Protein AF-A0A3N2DDM0-F1 (afdb_monomer)

Organism: NCBI:txid933926

Sequence (120 aa):
MKLLCIAVLSIILFFVSYVALHPLFGENAALLCLFMMYIGFPALFLKFWKKEWEGPVVKFGNYMIALVVLGFSIWYSYLAIIGEAEKLNAVMFFLVYGYGALHFLTFGKLHFQIKRSNEI

Foldseek 3Di:
DLVVVLLVVLVVVLVVQLVVCCVPPPPCSNVVSVCCSLPVSSVVSCVVVPPDDPDPVVLVVLLVSLVVLLVVLVVQCVCVVVPNHPNVVSVVSCVPRVVQSVVCNVPVDGPVRVVVVVVD

Radius of gyration: 15.87 Å; Cα contacts (8 Å, |Δi|>4): 82; chains: 1; bounding box: 38×34×40 Å

Secondary structure (DSSP, 8-state):
-HHHHHHHHHHHHHHHHHHHHHHHHTTHHHHHHHHIIIIIHHHHHHHHH-S----HHHHHHHHHHHHHHHHHHHHHHHHHHHTSS-HHHHHHHIIIIIHHHHHHHHHSS-HHHHHHHS--

Solvent-accessible surface area (backbone atoms only — not comparable to full-atom values): 6449 Å² total; per-residue (Å²): 110,67,69,59,51,42,52,53,51,14,55,55,48,25,56,55,44,28,67,67,33,29,87,77,47,46,82,59,16,55,57,56,22,50,48,34,31,73,47,50,41,41,52,52,51,53,64,72,61,71,66,89,68,90,42,73,67,52,54,51,49,52,53,53,51,29,52,52,46,33,51,51,27,53,51,44,38,48,35,22,72,77,63,80,37,61,54,68,58,26,54,52,43,28,63,59,47,25,45,51,19,52,45,26,71,74,64,76,43,51,75,75,59,53,59,58,62,74,75,106

pLDDT: mean 70.6, std 10.44, range [44.41, 93.12]

Mean predicted aligned error: 12.11 Å

Structure (mmCIF, N/CA/C/O backbone):
data_AF-A0A3N2DDM0-F1
#
_entry.id   AF-A0A3N2DDM0-F1
#
loop_
_atom_site.group_PDB
_atom_site.id
_atom_site.type_symbol
_atom_site.label_atom_id
_atom_site.label_alt_id
_atom_site.label_comp_id
_atom_site.label_asym_id
_atom_site.label_entity_id
_atom_site.label_seq_id
_atom_site.pdbx_PDB_ins_code
_atom_site.Cartn_x
_atom_site.Cartn_y
_atom_site.Cartn_z
_atom_site.occupancy
_atom_site.B_iso_or_equiv
_atom_site.auth_seq_id
_atom_site.auth_comp_id
_atom_site.auth_asym_id
_atom_site.auth_atom_id
_atom_site.pdbx_PDB_model_num
ATOM 1 N N . MET A 1 1 ? -11.630 -12.929 14.902 1.00 53.75 1 MET A N 1
ATOM 2 C CA . MET A 1 1 ? -12.119 -13.782 13.791 1.00 53.75 1 MET A CA 1
ATOM 3 C C . MET A 1 1 ? -12.440 -13.009 12.508 1.00 53.75 1 MET A C 1
ATOM 5 O O . MET A 1 1 ? -12.036 -13.471 11.456 1.00 53.75 1 MET A O 1
ATOM 9 N N . LYS A 1 2 ? -13.074 -11.824 12.547 1.00 56.16 2 LYS A N 1
ATOM 10 C CA . LYS A 1 2 ? -13.426 -11.071 11.321 1.00 56.16 2 LYS A CA 1
ATOM 11 C C . LYS A 1 2 ? -12.234 -10.675 10.437 1.00 56.16 2 LYS A C 1
ATOM 13 O O . LYS A 1 2 ? -12.321 -10.849 9.235 1.00 56.16 2 LYS A O 1
ATOM 18 N N . LEU A 1 3 ? -11.114 -10.219 11.008 1.00 61.81 3 LEU A N 1
ATOM 19 C CA . LEU A 1 3 ? -9.900 -9.897 10.234 1.00 61.81 3 LEU A CA 1
ATOM 20 C C . LEU A 1 3 ? -9.301 -11.124 9.533 1.00 61.81 3 LEU A C 1
ATOM 22 O O . LEU A 1 3 ? -8.867 -11.018 8.394 1.00 61.81 3 LEU A O 1
ATOM 26 N N . LEU A 1 4 ? -9.343 -12.290 10.186 1.00 57.06 4 LEU A N 1
ATOM 27 C CA . LEU A 1 4 ? -8.941 -13.557 9.578 1.00 57.06 4 LEU A CA 1
ATOM 28 C C . LEU A 1 4 ? -9.868 -13.900 8.401 1.00 57.06 4 LEU A C 1
ATOM 30 O O . LEU A 1 4 ? -9.382 -14.212 7.324 1.00 57.06 4 LEU A O 1
ATOM 34 N N . CYS A 1 5 ? -11.189 -13.749 8.565 1.00 63.44 5 CYS A N 1
ATOM 35 C CA . CYS A 1 5 ? -12.139 -13.920 7.461 1.00 63.44 5 CYS A CA 1
ATOM 36 C C . CYS A 1 5 ? -11.905 -12.921 6.325 1.00 63.44 5 CYS A C 1
ATOM 38 O O . CYS A 1 5 ? -11.986 -13.312 5.170 1.00 63.44 5 CYS A O 1
ATOM 40 N N . ILE A 1 6 ? -11.605 -11.655 6.627 1.00 72.81 6 ILE A N 1
ATOM 41 C CA . ILE A 1 6 ? -11.304 -10.628 5.621 1.00 72.81 6 ILE A CA 1
ATOM 42 C C . ILE A 1 6 ? -10.029 -10.987 4.860 1.00 72.81 6 ILE A C 1
ATOM 44 O O . ILE A 1 6 ? -10.015 -10.891 3.638 1.00 72.81 6 ILE A O 1
ATOM 48 N N . ALA A 1 7 ? -8.981 -11.432 5.555 1.00 68.38 7 ALA A N 1
ATOM 49 C CA . ALA A 1 7 ? -7.738 -11.867 4.927 1.00 68.38 7 ALA A CA 1
ATOM 50 C C . ALA A 1 7 ? -7.968 -13.086 4.022 1.00 68.38 7 ALA A C 1
ATOM 52 O O . ALA A 1 7 ? -7.578 -13.064 2.859 1.00 68.38 7 ALA A O 1
ATOM 53 N N . VAL A 1 8 ? -8.685 -14.103 4.512 1.00 70.12 8 VAL A N 1
ATOM 54 C CA . VAL A 1 8 ? -9.045 -15.298 3.731 1.00 70.12 8 VAL A CA 1
ATOM 55 C C . VAL A 1 8 ? -9.902 -14.930 2.513 1.00 70.12 8 VAL A C 1
ATOM 57 O O . VAL A 1 8 ? -9.602 -15.359 1.404 1.00 70.12 8 VAL A O 1
ATOM 60 N N . LEU A 1 9 ? -10.921 -14.081 2.678 1.00 74.19 9 LEU A N 1
ATOM 61 C CA . LEU A 1 9 ? -11.765 -13.604 1.576 1.00 74.19 9 LEU A CA 1
ATOM 62 C C . LEU A 1 9 ? -10.979 -12.778 0.556 1.00 74.19 9 LEU A C 1
ATOM 64 O O . LEU A 1 9 ? -11.219 -12.907 -0.639 1.00 74.19 9 LEU A O 1
ATOM 68 N N . SER A 1 10 ? -10.037 -11.954 1.011 1.00 78.56 10 SER A N 1
ATOM 69 C CA . SER A 1 10 ? -9.195 -11.144 0.126 1.00 78.56 10 SER A CA 1
ATOM 70 C C . SER A 1 10 ? -8.254 -12.026 -0.694 1.00 78.56 10 SER A C 1
ATOM 72 O O . SER A 1 10 ? -8.096 -11.777 -1.884 1.00 78.56 10 SER A O 1
ATOM 74 N N . ILE A 1 11 ? -7.705 -13.094 -0.103 1.00 76.19 11 ILE A N 1
ATOM 75 C CA . ILE A 1 11 ? -6.902 -14.100 -0.817 1.00 76.19 11 ILE A CA 1
ATOM 76 C C . ILE A 1 11 ? -7.755 -14.858 -1.842 1.00 76.19 11 ILE A C 1
ATOM 78 O O . ILE A 1 11 ? -7.326 -15.057 -2.971 1.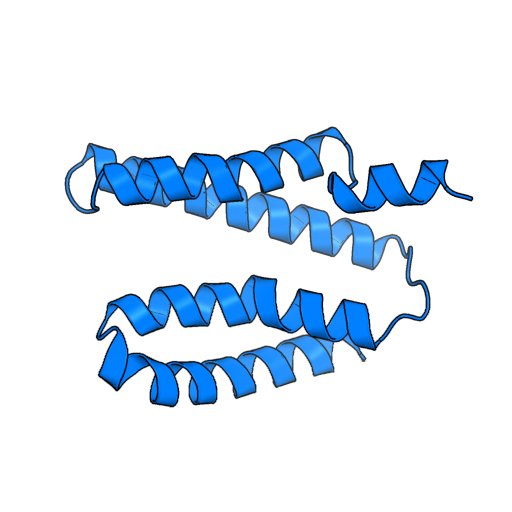00 76.19 11 ILE A O 1
ATOM 82 N N . ILE A 1 12 ? -8.983 -15.252 -1.501 1.00 74.56 12 ILE A N 1
ATOM 83 C CA . ILE A 1 12 ? -9.882 -15.911 -2.464 1.00 74.56 12 ILE A CA 1
ATOM 84 C C . ILE A 1 12 ? -10.199 -14.964 -3.631 1.00 74.56 12 ILE A C 1
ATOM 86 O O . ILE A 1 12 ? -10.104 -15.346 -4.798 1.00 74.56 12 ILE A O 1
ATOM 90 N N . LEU A 1 13 ? -10.523 -13.706 -3.327 1.00 78.88 13 LEU A N 1
ATOM 91 C CA . LEU A 1 13 ? -10.811 -12.688 -4.334 1.00 78.88 13 LEU A CA 1
ATOM 92 C C . LEU A 1 13 ? -9.591 -12.314 -5.172 1.00 78.88 13 LEU A C 1
ATOM 94 O O . LEU A 1 13 ? -9.773 -11.929 -6.323 1.00 78.88 13 LEU A O 1
ATOM 98 N N . PHE A 1 14 ? -8.372 -12.457 -4.653 1.00 85.19 14 PHE A N 1
ATOM 99 C CA . PHE A 1 14 ? -7.151 -12.293 -5.436 1.00 85.19 14 PHE A CA 1
ATOM 100 C C . PHE A 1 14 ? -7.132 -13.237 -6.638 1.00 85.19 14 PHE A C 1
ATOM 102 O O . PHE A 1 14 ? -6.972 -12.768 -7.760 1.00 85.19 14 PHE A O 1
ATOM 109 N N . PHE A 1 15 ? -7.361 -14.537 -6.430 1.00 79.75 15 PHE A N 1
ATOM 110 C CA . PHE A 1 15 ? -7.340 -15.514 -7.524 1.00 79.75 15 PHE A CA 1
ATOM 111 C C . PHE A 1 15 ? -8.445 -15.250 -8.547 1.00 79.75 15 PHE A C 1
ATOM 113 O O . PHE A 1 15 ? -8.189 -15.275 -9.748 1.00 79.75 15 PHE A O 1
ATOM 120 N N . VAL A 1 16 ? -9.654 -14.926 -8.080 1.00 75.50 16 VAL A N 1
ATOM 121 C CA . VAL A 1 16 ? -10.783 -14.580 -8.961 1.00 75.50 16 VAL A CA 1
ATOM 122 C C . VAL A 1 16 ? -10.467 -13.335 -9.790 1.00 75.50 16 VAL A C 1
ATOM 124 O O . VAL A 1 16 ? -10.693 -13.314 -10.998 1.00 75.50 16 VAL A O 1
ATOM 127 N N . SER A 1 17 ? -9.899 -12.310 -9.154 1.00 75.62 17 SER A N 1
ATOM 128 C CA . SER A 1 17 ? -9.533 -11.059 -9.820 1.00 75.62 17 SER A CA 1
ATOM 129 C C . SER A 1 17 ? -8.393 -11.267 -10.803 1.00 75.62 17 SER A C 1
ATOM 131 O O . SER A 1 17 ? -8.446 -10.735 -11.904 1.00 75.62 17 SER A O 1
ATOM 133 N N . TYR A 1 18 ? -7.397 -12.077 -10.446 1.00 78.62 18 TYR A N 1
ATOM 134 C CA . TYR A 1 18 ? -6.268 -12.375 -11.315 1.00 78.62 18 TYR A CA 1
ATOM 135 C C . TYR A 1 18 ? -6.731 -13.111 -12.565 1.00 78.62 18 TYR A C 1
ATOM 137 O O . TYR A 1 18 ? -6.421 -12.669 -13.661 1.00 78.62 18 TYR A O 1
ATOM 145 N N . VAL A 1 19 ? -7.564 -14.145 -12.436 1.00 79.12 19 VAL A N 1
ATOM 146 C CA . VAL A 1 19 ? -8.121 -14.855 -13.600 1.00 79.12 19 VAL A CA 1
ATOM 147 C C . VAL A 1 19 ? -8.969 -13.931 -14.480 1.00 79.12 19 VAL A C 1
ATOM 149 O O . VAL A 1 19 ? -8.892 -14.019 -15.702 1.00 79.12 19 VAL A O 1
ATOM 152 N N . ALA A 1 20 ? -9.747 -13.022 -13.888 1.00 73.31 20 ALA A N 1
ATOM 153 C CA . ALA A 1 20 ? -10.577 -12.084 -14.643 1.00 73.31 20 ALA A CA 1
ATOM 154 C C . ALA A 1 20 ? -9.765 -10.977 -15.342 1.00 73.31 20 ALA A C 1
ATOM 156 O O . ALA A 1 20 ? -10.128 -10.532 -16.429 1.00 73.31 20 ALA A O 1
ATOM 157 N N . LEU A 1 21 ? -8.677 -10.519 -14.720 1.00 70.62 21 LEU A N 1
ATOM 158 C CA . LEU A 1 21 ? -7.894 -9.368 -15.171 1.00 70.62 21 LEU A CA 1
ATOM 159 C C . LEU A 1 21 ? -6.663 -9.769 -15.989 1.00 70.62 21 LEU A C 1
ATOM 161 O O . LEU A 1 21 ? -6.188 -8.966 -16.786 1.00 70.62 21 LEU A O 1
ATOM 165 N N . HIS A 1 22 ? -6.164 -10.998 -15.859 1.00 74.62 22 HIS A N 1
ATOM 166 C CA . HIS A 1 22 ? -5.016 -11.497 -16.619 1.00 74.62 22 HIS A CA 1
ATOM 167 C C . HIS A 1 22 ? -5.224 -11.454 -18.144 1.00 74.62 22 HIS A C 1
ATOM 169 O O . HIS A 1 22 ? -4.315 -10.999 -18.835 1.00 74.62 22 HIS A O 1
ATOM 175 N N . PRO A 1 23 ? -6.401 -11.801 -18.707 1.00 75.56 23 PRO A N 1
ATOM 176 C CA . PRO A 1 23 ? -6.653 -11.642 -20.142 1.00 75.56 23 PRO A CA 1
ATOM 177 C C . PRO A 1 23 ? -6.621 -10.184 -20.622 1.00 75.56 23 PRO A C 1
ATOM 179 O O . PRO A 1 23 ? -6.417 -9.939 -21.806 1.00 75.56 23 PRO A O 1
ATOM 182 N N . LEU A 1 24 ? -6.846 -9.221 -19.721 1.00 71.00 24 LEU A N 1
ATOM 183 C CA . LEU A 1 24 ? -6.941 -7.794 -20.041 1.00 71.00 24 LEU A CA 1
ATOM 184 C C . LEU A 1 24 ? -5.620 -7.047 -19.819 1.00 71.00 24 LEU A C 1
ATOM 186 O O . LEU A 1 24 ? -5.298 -6.132 -20.570 1.00 71.00 24 LEU A O 1
ATOM 190 N N . PHE A 1 25 ? -4.869 -7.423 -18.783 1.00 66.38 25 PHE A N 1
ATOM 191 C CA . PHE A 1 25 ? -3.688 -6.693 -18.313 1.00 66.38 25 PHE A CA 1
ATOM 192 C C . PHE A 1 25 ? -2.398 -7.532 -18.333 1.00 66.38 25 PHE A C 1
ATOM 194 O O . PHE A 1 25 ? -1.336 -7.018 -17.982 1.00 66.38 25 PHE A O 1
ATOM 201 N N . GLY A 1 26 ? -2.465 -8.805 -18.739 1.00 78.12 26 GLY A N 1
ATOM 202 C CA . GLY A 1 26 ? -1.314 -9.706 -18.815 1.00 78.12 26 GLY A CA 1
ATOM 203 C C . GLY A 1 26 ? -0.603 -9.866 -17.470 1.00 78.12 26 GLY A C 1
ATOM 204 O O . GLY A 1 26 ? -1.241 -9.942 -16.418 1.00 78.12 26 GLY A O 1
ATOM 205 N N . GLU A 1 27 ? 0.730 -9.864 -17.485 1.00 77.00 27 GLU A N 1
ATOM 206 C CA . GLU A 1 27 ? 1.565 -10.019 -16.284 1.00 77.00 27 GLU A CA 1
ATOM 207 C C . GLU A 1 27 ? 1.341 -8.901 -15.246 1.00 77.00 27 GLU A C 1
ATOM 209 O O . GLU A 1 27 ? 1.415 -9.137 -14.037 1.00 77.00 27 GLU A O 1
ATOM 214 N N . ASN A 1 28 ? 0.934 -7.705 -15.691 1.00 75.19 28 ASN A N 1
ATOM 215 C CA . ASN A 1 28 ? 0.616 -6.578 -14.808 1.00 75.19 28 ASN A CA 1
ATOM 216 C C . ASN A 1 28 ? -0.668 -6.799 -13.988 1.00 75.19 28 ASN A C 1
ATOM 218 O O . ASN A 1 28 ? -0.879 -6.133 -12.968 1.00 75.19 28 ASN A O 1
ATOM 222 N N . ALA A 1 29 ? -1.513 -7.763 -14.374 1.00 72.12 29 ALA A N 1
ATOM 223 C CA . ALA A 1 29 ? -2.699 -8.137 -13.610 1.00 72.12 29 ALA A CA 1
ATOM 224 C C . ALA A 1 29 ? -2.342 -8.659 -12.214 1.00 72.12 29 ALA A C 1
ATOM 226 O O . ALA A 1 29 ? -3.091 -8.418 -11.268 1.00 72.12 29 ALA A O 1
ATOM 227 N N . ALA A 1 30 ? -1.196 -9.333 -12.058 1.00 74.88 30 ALA A N 1
ATOM 228 C CA . ALA A 1 30 ? -0.743 -9.832 -10.761 1.00 74.88 30 ALA A CA 1
ATOM 229 C C . ALA A 1 30 ? -0.533 -8.682 -9.769 1.00 74.88 30 ALA A C 1
ATOM 231 O O . ALA A 1 30 ? -0.971 -8.761 -8.622 1.00 74.88 30 ALA A O 1
ATOM 232 N N . LEU A 1 31 ? 0.069 -7.584 -10.234 1.00 77.75 31 LEU A N 1
ATOM 233 C CA . LEU A 1 31 ? 0.368 -6.413 -9.415 1.00 77.75 31 LEU A CA 1
ATOM 234 C C . LEU A 1 31 ? -0.916 -5.687 -8.984 1.00 77.75 31 LEU A C 1
ATOM 236 O O . LEU A 1 31 ? -1.089 -5.351 -7.812 1.00 77.75 31 LEU A O 1
ATOM 240 N N . LEU A 1 32 ? -1.856 -5.517 -9.919 1.00 69.94 32 LEU A N 1
ATOM 241 C CA . LEU A 1 32 ? -3.164 -4.917 -9.651 1.00 69.94 32 LEU A CA 1
ATOM 242 C C . LEU A 1 32 ? -4.002 -5.787 -8.697 1.00 69.94 32 LEU A C 1
ATOM 244 O O . LEU A 1 32 ? -4.662 -5.278 -7.790 1.00 69.94 32 LEU A O 1
ATOM 248 N N . CYS A 1 33 ? -3.949 -7.109 -8.855 1.00 79.44 33 CYS A N 1
ATOM 249 C CA . CYS A 1 33 ? -4.658 -8.035 -7.978 1.00 79.44 33 CYS A CA 1
ATOM 250 C C . CYS A 1 33 ? -4.034 -8.082 -6.586 1.00 79.44 33 CYS A C 1
ATOM 252 O O . CYS A 1 33 ? -4.773 -8.116 -5.606 1.00 79.44 33 CYS A O 1
ATOM 254 N N . LEU A 1 34 ? -2.705 -8.014 -6.471 1.00 78.56 34 LEU A N 1
ATOM 255 C CA . LEU A 1 34 ? -2.013 -7.886 -5.187 1.00 78.56 34 LEU A CA 1
ATOM 256 C C . LEU A 1 34 ? -2.429 -6.592 -4.476 1.00 78.56 34 LEU A C 1
ATOM 258 O O . LEU A 1 34 ? -2.760 -6.624 -3.291 1.00 78.56 34 LEU A O 1
ATOM 262 N N . PHE A 1 35 ? -2.506 -5.473 -5.202 1.00 77.12 35 PHE A N 1
ATOM 263 C CA . PHE A 1 35 ? -3.029 -4.212 -4.669 1.00 77.12 35 PHE A CA 1
ATOM 264 C C . PHE A 1 35 ? -4.464 -4.366 -4.140 1.00 77.12 35 PHE A C 1
ATOM 266 O O . PHE A 1 35 ? -4.779 -3.958 -3.017 1.00 77.12 35 PHE A O 1
ATOM 273 N N . MET A 1 36 ? -5.335 -5.012 -4.915 1.00 77.56 36 MET A N 1
ATOM 274 C CA . MET A 1 36 ? -6.706 -5.284 -4.490 1.00 77.56 36 MET A CA 1
ATOM 275 C C . MET A 1 36 ? -6.755 -6.234 -3.287 1.00 77.56 36 MET A C 1
ATOM 277 O O . MET A 1 36 ? -7.532 -5.995 -2.372 1.00 77.56 36 MET A O 1
ATOM 281 N N . MET A 1 37 ? -5.895 -7.248 -3.211 1.00 82.50 37 MET A N 1
ATOM 282 C CA . MET A 1 37 ? -5.832 -8.185 -2.086 1.00 82.50 37 MET A CA 1
ATOM 283 C C . MET A 1 37 ? -5.407 -7.521 -0.777 1.00 82.50 37 MET A C 1
ATOM 285 O O . MET A 1 37 ? -5.990 -7.803 0.267 1.00 82.50 37 MET A O 1
ATOM 289 N N . TYR A 1 38 ? -4.392 -6.659 -0.817 1.00 73.06 38 TYR A N 1
ATOM 290 C CA . TYR A 1 38 ? -3.823 -6.063 0.392 1.00 73.06 38 TYR A CA 1
ATOM 291 C C . TYR A 1 38 ? -4.547 -4.798 0.848 1.00 73.06 38 TYR A C 1
ATOM 293 O O . TYR A 1 38 ? -4.566 -4.503 2.042 1.00 73.06 38 TYR A O 1
ATOM 301 N N . ILE A 1 39 ? -5.132 -4.043 -0.083 1.00 73.12 39 ILE A N 1
ATOM 302 C CA . ILE A 1 39 ? -5.690 -2.717 0.203 1.00 73.12 39 ILE A CA 1
ATOM 303 C C . ILE A 1 39 ? -7.162 -2.662 -0.196 1.00 73.12 39 ILE A C 1
ATOM 305 O O . ILE A 1 39 ? -8.008 -2.357 0.643 1.00 73.12 39 ILE A O 1
ATOM 309 N N . GLY A 1 40 ? -7.484 -2.989 -1.450 1.00 74.38 40 GLY A N 1
ATOM 310 C CA . GLY A 1 40 ? -8.832 -2.829 -2.006 1.00 74.38 40 GLY A CA 1
ATOM 311 C C . GLY A 1 40 ? -9.909 -3.632 -1.267 1.00 74.38 40 GLY A C 1
ATOM 312 O O . GLY A 1 40 ? -10.833 -3.060 -0.687 1.00 74.38 40 GLY A 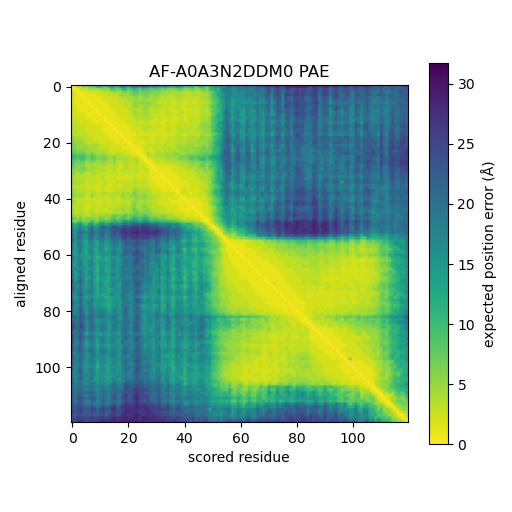O 1
ATOM 313 N N . PHE A 1 41 ? -9.790 -4.958 -1.258 1.00 79.56 41 PHE A N 1
ATOM 314 C CA . PHE A 1 41 ? -10.732 -5.874 -0.621 1.00 79.56 41 PHE A CA 1
ATOM 315 C C . PHE A 1 41 ? -10.783 -5.693 0.894 1.00 79.56 41 PHE A C 1
ATOM 317 O O . PHE A 1 41 ? -11.893 -5.535 1.402 1.00 79.56 41 PHE A O 1
ATOM 324 N N . PRO A 1 42 ? -9.661 -5.594 1.634 1.00 77.38 42 PRO A N 1
ATOM 325 C CA . PRO A 1 42 ? -9.721 -5.326 3.065 1.00 77.38 42 PRO A CA 1
ATOM 326 C C . PRO A 1 42 ? -10.431 -4.011 3.389 1.00 77.38 42 PRO A C 1
ATOM 328 O O . PRO A 1 42 ? -11.280 -3.987 4.279 1.00 77.38 42 PRO A O 1
ATOM 331 N N . ALA A 1 43 ? -10.170 -2.934 2.638 1.00 71.25 43 ALA A N 1
ATOM 332 C CA . ALA A 1 43 ? -10.848 -1.655 2.836 1.00 71.25 43 ALA A CA 1
ATOM 333 C C . ALA A 1 43 ? -12.351 -1.732 2.517 1.00 71.25 43 ALA A C 1
ATOM 335 O O . ALA A 1 43 ? -13.167 -1.195 3.270 1.00 71.25 43 ALA A O 1
ATOM 336 N N . LEU A 1 44 ? -12.737 -2.428 1.441 1.00 71.50 44 LEU A N 1
ATOM 337 C CA . LEU A 1 44 ? -14.140 -2.663 1.089 1.00 71.50 44 LEU A CA 1
ATOM 338 C C . LEU A 1 44 ? -14.848 -3.483 2.168 1.00 71.50 44 LEU A C 1
ATOM 340 O O . LEU A 1 44 ? -15.909 -3.085 2.648 1.00 71.50 44 LEU A O 1
ATOM 344 N N . PHE A 1 45 ? -14.242 -4.580 2.613 1.00 74.06 45 PHE A N 1
ATOM 345 C CA . PHE A 1 45 ? -14.805 -5.427 3.653 1.00 74.06 45 PHE A CA 1
ATOM 346 C C . PHE A 1 45 ? -14.914 -4.708 4.995 1.00 74.06 45 PHE A C 1
ATOM 348 O O . PHE A 1 45 ? -15.939 -4.834 5.659 1.00 74.06 45 PHE A O 1
ATOM 355 N N . LEU A 1 46 ? -13.927 -3.895 5.377 1.00 69.81 46 LEU A N 1
ATOM 356 C CA . LEU A 1 46 ? -13.996 -3.061 6.580 1.00 69.81 46 LEU A CA 1
ATOM 357 C C . LEU A 1 46 ? -15.094 -1.990 6.473 1.00 69.81 46 LEU A C 1
ATOM 359 O O . LEU A 1 46 ? -15.823 -1.759 7.439 1.00 69.81 46 LEU A O 1
ATOM 363 N N . LYS A 1 47 ? -15.275 -1.383 5.291 1.00 64.81 47 LYS A N 1
ATOM 364 C CA . LYS A 1 47 ? -16.353 -0.416 5.022 1.00 64.81 47 LYS A CA 1
ATOM 365 C C . LYS A 1 47 ? -17.741 -1.056 5.103 1.00 64.81 47 LYS A C 1
ATOM 367 O O . LYS A 1 47 ? -18.662 -0.410 5.603 1.00 64.81 47 LYS A O 1
ATOM 372 N N . PHE A 1 48 ? -17.890 -2.298 4.646 1.00 60.75 48 PHE A N 1
ATOM 373 C CA . PHE A 1 48 ? -19.132 -3.066 4.770 1.00 60.75 48 PHE A CA 1
ATOM 374 C C . PHE A 1 48 ? -19.368 -3.582 6.197 1.00 60.75 48 PHE A C 1
ATOM 376 O O . PHE A 1 48 ? -20.516 -3.657 6.626 1.00 60.75 48 PHE A O 1
ATOM 383 N N . TRP A 1 49 ? -18.311 -3.881 6.966 1.00 61.78 49 TRP A N 1
ATOM 384 C CA . TRP A 1 49 ? -18.456 -4.425 8.323 1.00 61.78 49 TRP A CA 1
ATOM 385 C C . TRP A 1 49 ? -18.678 -3.403 9.438 1.00 61.78 49 TRP A C 1
ATOM 387 O O . TRP A 1 49 ? -18.967 -3.846 10.548 1.00 61.78 49 TRP A O 1
ATOM 397 N N . LYS A 1 50 ? -18.535 -2.102 9.142 1.00 52.31 50 LYS A N 1
ATOM 398 C CA . LYS A 1 50 ? -19.069 -0.860 9.758 1.00 52.31 50 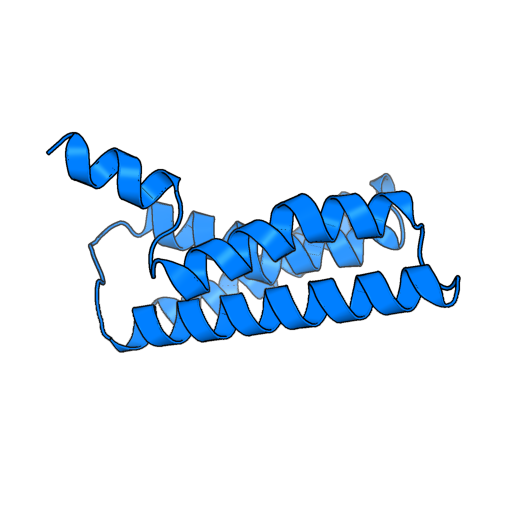LYS A CA 1
ATOM 399 C C . LYS A 1 50 ? -19.622 -0.829 11.200 1.00 52.31 50 LYS A C 1
ATOM 401 O O . LYS A 1 50 ? -20.375 0.079 11.534 1.00 52.31 50 LYS A O 1
ATOM 406 N N . LYS A 1 51 ? -19.228 -1.737 12.086 1.00 49.50 51 LYS A N 1
ATOM 407 C CA . LYS A 1 51 ? -19.299 -1.544 13.531 1.00 49.50 51 LYS A CA 1
ATOM 408 C C . LYS A 1 51 ? -17.904 -1.133 13.971 1.00 49.50 51 LYS A C 1
ATOM 410 O O . LYS A 1 51 ? -16.968 -1.920 13.850 1.00 49.50 51 LYS A O 1
ATOM 415 N N . GLU A 1 52 ? -17.804 0.126 14.373 1.00 54.91 52 GLU A N 1
ATOM 416 C CA . GLU A 1 52 ? -16.622 0.839 14.852 1.00 54.91 52 GLU A CA 1
ATOM 417 C C . GLU A 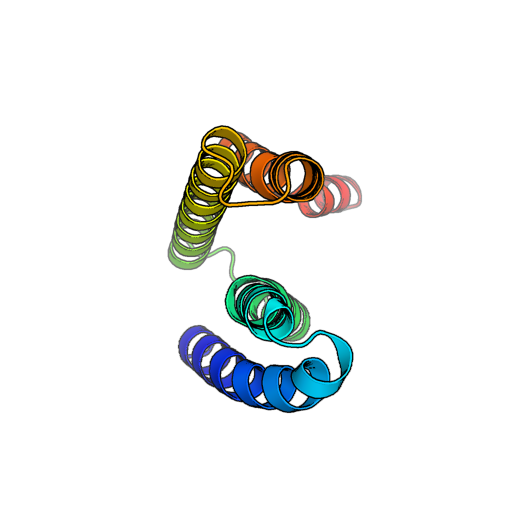1 52 ? -15.720 -0.071 15.689 1.00 54.91 52 GLU A C 1
ATOM 419 O O . GLU A 1 52 ? -16.050 -0.462 16.805 1.00 54.91 52 GLU A O 1
ATOM 424 N N . TRP A 1 53 ? -14.589 -0.464 15.113 1.00 50.38 53 TRP A N 1
ATOM 425 C CA . TRP A 1 53 ? -13.503 -1.099 15.848 1.00 50.38 53 TRP A CA 1
ATOM 426 C C . TRP A 1 53 ? -12.314 -0.148 15.805 1.00 50.38 53 TRP A C 1
ATOM 428 O O . TRP A 1 53 ? -11.367 -0.336 15.045 1.00 50.38 53 TRP A O 1
ATOM 438 N N . GLU A 1 54 ? -12.364 0.878 16.651 1.00 55.75 54 GLU A N 1
ATOM 439 C CA . GLU A 1 54 ? -11.221 1.739 16.987 1.00 55.75 54 GLU A CA 1
ATOM 440 C C . GLU A 1 54 ? -10.312 1.068 18.036 1.00 55.75 54 GLU A C 1
ATOM 442 O O . GLU A 1 54 ? -9.825 1.685 18.978 1.00 55.75 54 GLU A O 1
ATOM 447 N N . GLY A 1 55 ? -10.103 -0.245 17.909 1.00 57.44 55 GLY A N 1
ATOM 448 C CA . GLY A 1 55 ? -9.267 -0.999 18.836 1.00 57.44 55 GLY A CA 1
ATOM 449 C C . GLY A 1 55 ? -7.771 -0.768 18.576 1.00 57.44 55 GLY A C 1
ATOM 450 O O . GLY A 1 55 ? -7.364 -0.630 17.416 1.00 57.44 55 GLY A O 1
ATOM 451 N N . PRO A 1 56 ? -6.914 -0.819 19.612 1.00 61.06 56 PRO A N 1
ATOM 452 C CA . PRO A 1 56 ? -5.466 -0.619 19.474 1.00 61.06 56 PRO A CA 1
ATOM 453 C C . PRO A 1 56 ? -4.809 -1.598 18.485 1.00 61.06 56 PRO A C 1
ATOM 455 O O . PRO A 1 56 ? -3.881 -1.226 17.773 1.00 61.06 56 PRO A O 1
ATOM 458 N N . VAL A 1 57 ? -5.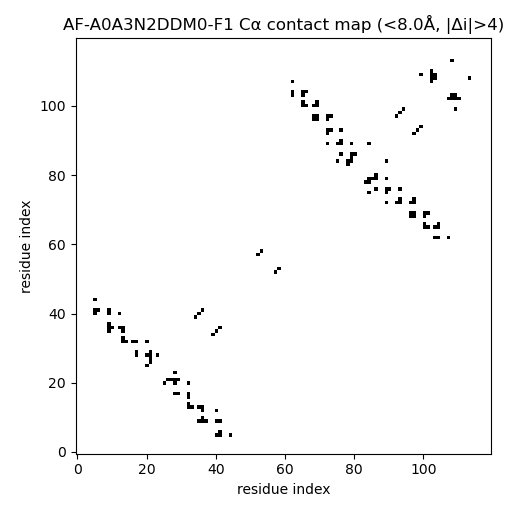340 -2.820 18.365 1.00 56.16 57 VAL A N 1
ATOM 459 C CA . VAL A 1 57 ? -4.874 -3.846 17.411 1.00 56.16 57 VAL A CA 1
ATOM 460 C C . VAL A 1 57 ? -5.144 -3.452 15.956 1.00 56.16 57 VAL A C 1
ATOM 462 O O . VAL A 1 57 ? -4.304 -3.666 15.088 1.00 56.16 57 VAL A O 1
ATOM 465 N N . VAL A 1 58 ? -6.303 -2.848 15.679 1.00 61.19 58 VAL A N 1
ATOM 466 C CA . VAL A 1 58 ? -6.665 -2.389 14.327 1.00 61.19 58 VAL A CA 1
ATOM 467 C C . VAL A 1 58 ? -5.809 -1.189 13.942 1.00 61.19 58 VAL A C 1
ATOM 469 O O . VAL A 1 58 ? -5.298 -1.127 12.826 1.00 61.19 58 VAL A O 1
ATOM 472 N N . LYS A 1 59 ? -5.585 -0.273 14.893 1.00 65.00 59 LYS A N 1
ATOM 473 C CA . LYS A 1 59 ? -4.666 0.851 14.711 1.00 65.00 59 LYS A CA 1
ATOM 474 C C . LYS A 1 59 ? -3.267 0.338 14.365 1.00 65.00 59 LYS A C 1
ATOM 476 O O . LYS A 1 59 ? -2.737 0.716 13.326 1.00 65.00 59 LYS A O 1
ATOM 481 N N . PHE A 1 60 ? -2.723 -0.584 15.159 1.00 65.56 60 PHE A N 1
ATOM 482 C CA . PHE A 1 60 ? -1.426 -1.212 14.895 1.00 65.56 60 PHE A CA 1
ATOM 483 C C . PHE A 1 60 ? -1.362 -1.883 13.514 1.00 65.56 60 PHE A C 1
ATOM 485 O O . PHE A 1 60 ? -0.422 -1.641 12.761 1.00 65.56 60 PHE A O 1
ATOM 492 N N . GLY A 1 61 ? -2.389 -2.653 13.141 1.00 60.12 61 GLY A N 1
ATOM 493 C CA . GLY A 1 61 ? -2.481 -3.282 11.821 1.00 60.12 61 GLY A CA 1
ATOM 494 C C . GLY A 1 61 ? -2.426 -2.270 10.675 1.00 60.12 61 GLY A C 1
ATOM 495 O O . GLY A 1 61 ? -1.668 -2.457 9.727 1.00 60.12 61 GLY A O 1
ATOM 496 N N . ASN A 1 62 ? -3.147 -1.154 10.789 1.00 67.25 62 ASN A N 1
ATOM 497 C CA . ASN A 1 62 ? -3.117 -0.100 9.775 1.00 67.25 62 ASN A CA 1
ATOM 498 C C . ASN A 1 62 ? -1.737 0.577 9.673 1.00 67.25 62 ASN A C 1
ATOM 500 O O . ASN A 1 62 ? -1.294 0.876 8.567 1.00 67.25 62 ASN A O 1
ATOM 504 N N . TYR A 1 63 ? -1.033 0.780 10.795 1.00 72.31 63 TYR A N 1
ATOM 505 C CA . TYR A 1 63 ? 0.346 1.293 10.783 1.00 72.31 63 TYR A CA 1
ATOM 506 C C . TYR A 1 63 ? 1.311 0.319 10.095 1.00 72.31 63 TYR A C 1
ATOM 508 O O . TYR A 1 63 ? 2.137 0.748 9.292 1.00 72.31 63 TYR A O 1
ATOM 516 N N . MET A 1 64 ? 1.183 -0.987 10.352 1.00 66.94 64 MET A N 1
ATOM 517 C CA . MET A 1 64 ? 1.993 -2.006 9.676 1.00 66.94 64 MET A CA 1
ATOM 518 C C . MET A 1 64 ? 1.736 -2.025 8.168 1.00 66.94 64 MET A C 1
ATOM 520 O O . MET A 1 64 ? 2.684 -2.048 7.388 1.00 66.94 64 MET A O 1
ATOM 524 N N . ILE A 1 65 ? 0.472 -1.937 7.745 1.00 69.88 65 ILE A N 1
ATOM 525 C CA . ILE A 1 65 ? 0.118 -1.851 6.321 1.00 69.88 6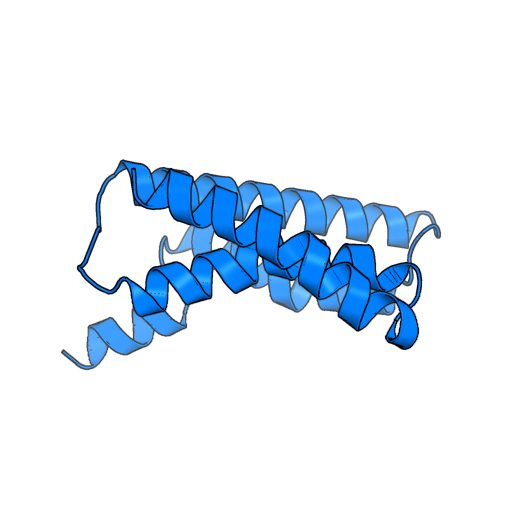5 ILE A CA 1
ATOM 526 C C . ILE A 1 65 ? 0.724 -0.592 5.692 1.00 69.88 65 ILE A C 1
ATOM 528 O O . ILE A 1 65 ? 1.311 -0.676 4.617 1.00 69.88 65 ILE A O 1
ATOM 532 N N . ALA A 1 66 ? 0.645 0.562 6.361 1.00 70.75 66 ALA A N 1
ATOM 533 C CA . ALA A 1 66 ? 1.234 1.798 5.852 1.00 70.75 66 ALA A CA 1
ATOM 534 C C . ALA A 1 66 ? 2.759 1.690 5.677 1.00 70.75 66 ALA A C 1
ATOM 536 O O . ALA A 1 66 ? 3.282 2.135 4.658 1.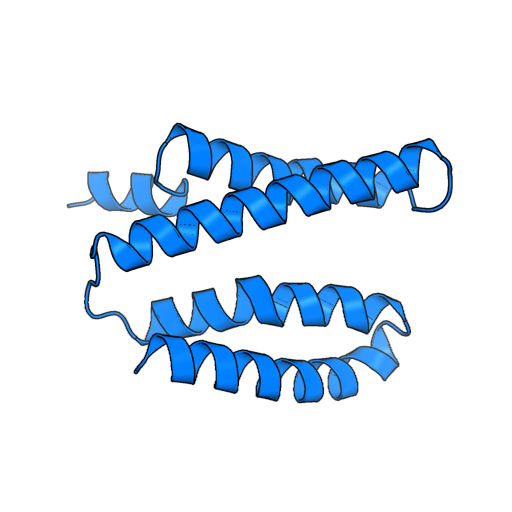00 70.75 66 ALA A O 1
ATOM 537 N N . LEU A 1 67 ? 3.469 1.044 6.609 1.00 76.56 67 LEU A N 1
ATOM 538 C CA . LEU A 1 67 ? 4.906 0.777 6.467 1.00 76.56 67 LEU A CA 1
ATOM 539 C C . LEU A 1 67 ? 5.213 -0.155 5.291 1.00 76.56 67 LEU A C 1
ATOM 541 O O . LEU A 1 67 ? 6.149 0.108 4.541 1.00 76.56 67 LEU A O 1
ATOM 545 N N . VAL A 1 68 ? 4.417 -1.210 5.097 1.00 74.19 68 VAL A N 1
ATOM 546 C CA . VAL A 1 68 ? 4.571 -2.127 3.957 1.00 74.19 68 VAL A CA 1
ATOM 547 C C . VAL A 1 68 ? 4.374 -1.383 2.635 1.00 74.19 68 VAL A C 1
ATOM 549 O O . VAL A 1 68 ? 5.201 -1.504 1.734 1.00 74.19 68 VAL A O 1
ATOM 552 N N . VAL A 1 69 ? 3.326 -0.561 2.525 1.00 75.38 69 VAL A N 1
ATOM 553 C CA . VAL A 1 69 ? 3.056 0.254 1.328 1.00 75.38 69 VAL A CA 1
ATOM 554 C C . VAL A 1 69 ? 4.180 1.255 1.067 1.00 75.38 69 VAL A C 1
ATOM 556 O O . VAL A 1 69 ? 4.594 1.424 -0.081 1.00 75.38 69 VAL A O 1
ATOM 559 N N . LEU A 1 70 ? 4.713 1.887 2.114 1.00 81.75 70 LEU A N 1
ATOM 560 C CA . LEU A 1 70 ? 5.862 2.781 1.999 1.00 81.75 70 LEU A CA 1
ATOM 561 C C . LEU A 1 70 ? 7.104 2.030 1.496 1.00 81.75 70 LEU A C 1
ATOM 563 O O . LEU A 1 70 ? 7.761 2.488 0.564 1.00 81.75 70 LEU A O 1
ATOM 567 N N . GLY A 1 71 ? 7.385 0.857 2.067 1.00 77.25 71 GLY A N 1
ATOM 568 C CA . GLY A 1 71 ? 8.492 -0.007 1.660 1.00 77.25 71 GLY A CA 1
ATOM 569 C C . GLY A 1 71 ? 8.397 -0.413 0.191 1.00 77.25 71 GLY A C 1
ATOM 570 O O . GLY A 1 71 ? 9.357 -0.233 -0.554 1.00 77.25 71 GLY A O 1
ATOM 571 N N . PHE A 1 72 ? 7.221 -0.861 -0.260 1.00 75.19 72 PHE A N 1
ATOM 572 C CA . PHE A 1 72 ? 6.978 -1.163 -1.673 1.00 75.19 72 PHE A CA 1
ATOM 573 C C . PHE A 1 72 ? 7.117 0.067 -2.570 1.00 75.19 72 PHE A C 1
ATOM 575 O O . PHE A 1 72 ? 7.666 -0.041 -3.662 1.00 75.19 72 PHE A O 1
ATOM 582 N N . SER A 1 73 ? 6.672 1.240 -2.113 1.00 77.00 73 SER A N 1
ATOM 583 C CA . SER A 1 73 ? 6.798 2.482 -2.883 1.00 77.00 73 SER A CA 1
ATOM 584 C C . SER A 1 73 ? 8.264 2.871 -3.084 1.00 77.00 73 SER A C 1
ATOM 586 O O . SER A 1 73 ? 8.653 3.245 -4.190 1.00 77.00 73 SER A O 1
ATOM 588 N N . ILE A 1 74 ? 9.094 2.737 -2.045 1.00 84.81 74 ILE A N 1
ATOM 589 C CA . ILE A 1 74 ? 10.539 2.998 -2.112 1.00 84.81 74 ILE A CA 1
ATOM 590 C C . ILE A 1 74 ? 11.230 1.960 -3.000 1.00 84.81 74 ILE A C 1
ATOM 592 O O . ILE A 1 74 ? 12.007 2.330 -3.875 1.00 84.81 74 ILE A O 1
ATOM 596 N N . TRP A 1 75 ? 10.914 0.676 -2.819 1.00 80.88 75 TRP A N 1
ATOM 597 C CA . TRP A 1 75 ? 11.472 -0.411 -3.622 1.00 80.88 75 TRP A CA 1
ATOM 598 C C . TRP A 1 75 ? 11.158 -0.248 -5.112 1.00 80.88 75 TRP A C 1
ATOM 600 O O . TRP A 1 75 ? 12.052 -0.301 -5.948 1.00 80.88 75 TRP A O 1
ATOM 610 N N . TYR A 1 76 ? 9.900 0.022 -5.456 1.00 75.06 76 TYR A N 1
ATOM 611 C CA . TYR A 1 76 ? 9.495 0.213 -6.847 1.00 75.06 7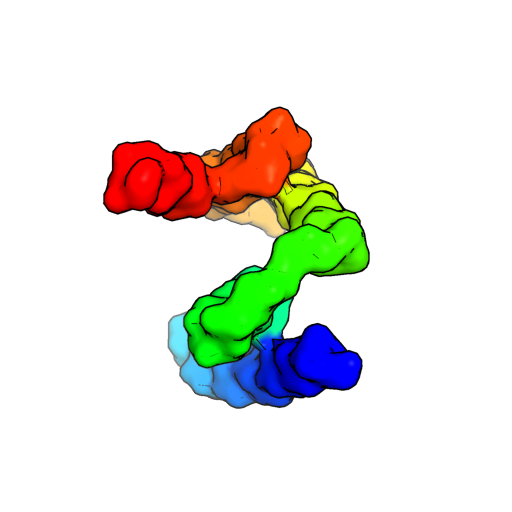6 TYR A CA 1
ATOM 612 C C . TYR A 1 76 ? 10.118 1.478 -7.461 1.00 75.06 76 TYR A C 1
ATOM 614 O O . TYR A 1 76 ? 10.520 1.477 -8.624 1.00 75.06 76 TYR A O 1
ATOM 622 N N . SER A 1 77 ? 10.292 2.535 -6.659 1.00 84.50 77 SER A N 1
ATOM 623 C CA . SER A 1 77 ? 11.048 3.727 -7.067 1.00 84.50 77 SER A CA 1
ATOM 624 C C . SER A 1 77 ? 12.520 3.405 -7.333 1.00 84.50 77 SER A C 1
ATOM 626 O O . SER A 1 77 ? 13.088 3.898 -8.303 1.00 84.50 77 SER A O 1
ATOM 628 N N . TYR A 1 78 ? 13.130 2.540 -6.520 1.00 84.38 78 TYR A N 1
ATOM 629 C CA . TYR A 1 78 ? 14.492 2.058 -6.737 1.00 84.38 78 TYR A CA 1
ATOM 630 C C . TYR A 1 78 ? 14.617 1.248 -8.036 1.00 84.38 78 TYR A C 1
ATOM 632 O O . TYR A 1 78 ? 15.503 1.544 -8.837 1.00 84.38 78 TYR A O 1
ATOM 640 N N . LEU A 1 79 ? 13.689 0.319 -8.302 1.00 79.44 79 LEU A N 1
ATOM 641 C CA . LEU A 1 79 ? 13.642 -0.438 -9.563 1.00 79.44 79 LEU A CA 1
ATOM 642 C C . LEU A 1 79 ? 13.556 0.484 -10.789 1.00 79.44 79 LEU A C 1
ATOM 644 O O . LEU A 1 79 ? 14.231 0.264 -11.793 1.00 79.44 79 LEU A O 1
ATOM 648 N N . ALA A 1 80 ? 12.789 1.572 -10.700 1.00 83.06 80 ALA A N 1
ATOM 649 C CA . ALA A 1 80 ? 12.705 2.561 -11.772 1.00 83.06 80 ALA A CA 1
ATOM 650 C C . ALA A 1 80 ? 13.994 3.378 -11.969 1.00 83.06 80 ALA A C 1
ATOM 652 O O . ALA A 1 80 ? 14.284 3.814 -13.088 1.00 83.06 80 ALA A O 1
ATOM 653 N N . ILE A 1 81 ? 14.780 3.590 -10.909 1.00 90.00 81 ILE A N 1
ATOM 654 C CA . ILE A 1 81 ? 16.080 4.270 -10.993 1.00 90.00 81 ILE A CA 1
ATOM 655 C C . ILE A 1 81 ? 17.105 3.382 -11.707 1.00 90.00 81 ILE A C 1
ATOM 657 O O . ILE A 1 81 ? 17.822 3.880 -12.575 1.00 90.00 81 ILE A O 1
ATOM 661 N N . ILE A 1 82 ? 17.142 2.083 -11.390 1.00 93.12 82 ILE A N 1
ATOM 662 C CA . ILE A 1 82 ? 18.065 1.119 -12.020 1.00 93.12 82 ILE A CA 1
ATOM 663 C C . ILE A 1 82 ? 17.605 0.646 -13.410 1.00 93.12 82 ILE A C 1
ATOM 665 O O . ILE A 1 82 ? 18.358 -0.031 -14.102 1.00 93.12 82 ILE A O 1
ATOM 669 N N . GLY A 1 83 ? 16.404 1.042 -13.846 1.00 85.94 83 GLY A N 1
ATOM 670 C CA . GLY A 1 83 ? 15.881 0.776 -15.191 1.00 85.94 83 GLY A CA 1
ATOM 671 C C . GLY A 1 83 ? 15.068 -0.512 -15.333 1.00 85.94 83 GLY A C 1
ATOM 672 O O . GLY A 1 83 ? 14.690 -0.857 -16.447 1.00 85.94 83 GLY A O 1
ATOM 673 N N . GLU A 1 84 ? 14.757 -1.194 -14.231 1.00 77.44 84 GLU A N 1
ATOM 674 C CA . GLU A 1 84 ? 13.941 -2.417 -14.210 1.00 77.44 84 GLU A CA 1
ATOM 675 C C . GLU A 1 84 ? 12.429 -2.142 -14.113 1.00 77.44 84 GLU A C 1
ATOM 677 O O . GLU A 1 84 ? 11.620 -3.061 -14.212 1.00 77.44 84 GLU A O 1
ATOM 682 N N . ALA A 1 85 ? 12.020 -0.882 -13.932 1.00 74.38 85 ALA A N 1
ATOM 683 C CA . ALA A 1 85 ? 10.616 -0.475 -13.926 1.00 74.38 85 ALA A CA 1
ATOM 684 C C . ALA A 1 85 ? 10.384 0.831 -14.702 1.00 74.38 85 ALA A C 1
ATOM 686 O O . ALA A 1 85 ? 11.266 1.685 -14.821 1.00 74.38 85 ALA A O 1
ATOM 687 N N . GLU A 1 86 ? 9.160 1.018 -15.202 1.00 82.00 86 GLU A N 1
ATOM 688 C CA . GLU A 1 86 ? 8.774 2.253 -15.883 1.00 82.00 86 GLU A CA 1
ATOM 689 C C . GLU A 1 86 ? 8.771 3.448 -14.918 1.00 82.00 86 GLU A C 1
ATOM 691 O O . GLU A 1 86 ? 8.022 3.495 -13.938 1.00 82.00 86 GLU A O 1
ATOM 696 N N . LYS A 1 87 ? 9.581 4.466 -15.233 1.00 78.62 87 LYS A N 1
ATOM 697 C CA . LYS A 1 87 ? 9.778 5.656 -14.386 1.00 78.62 87 LYS A CA 1
ATOM 698 C C . LYS A 1 87 ? 8.485 6.416 -14.099 1.00 78.62 87 LYS A C 1
ATOM 700 O O . LYS A 1 87 ? 8.280 6.862 -12.972 1.00 78.62 87 LYS A O 1
ATOM 705 N N . LEU A 1 88 ? 7.607 6.546 -15.095 1.00 75.38 88 LEU A N 1
ATOM 706 C CA . LEU A 1 88 ? 6.328 7.238 -14.929 1.00 75.38 88 LEU A CA 1
ATOM 707 C C . LEU A 1 88 ? 5.420 6.497 -13.937 1.00 75.38 88 LEU A C 1
ATOM 709 O O . LEU A 1 88 ? 4.847 7.124 -13.046 1.00 75.38 88 LEU A O 1
ATOM 713 N N . ASN A 1 89 ? 5.355 5.167 -14.035 1.00 72.44 89 ASN A N 1
ATOM 714 C CA . ASN A 1 89 ? 4.557 4.342 -13.130 1.00 72.44 89 ASN A CA 1
ATOM 715 C C . ASN A 1 89 ? 5.098 4.411 -11.704 1.00 72.44 89 ASN A C 1
ATOM 717 O O . ASN A 1 89 ? 4.314 4.502 -10.765 1.00 72.44 89 ASN A O 1
ATOM 721 N N . ALA A 1 90 ? 6.421 4.439 -11.525 1.00 70.38 90 ALA A N 1
ATOM 722 C CA . ALA A 1 90 ? 7.026 4.574 -10.205 1.00 70.38 90 ALA A CA 1
ATOM 723 C C . ALA A 1 90 ? 6.736 5.927 -9.544 1.00 70.38 90 ALA A C 1
ATOM 725 O O . ALA A 1 90 ? 6.380 5.968 -8.365 1.00 70.38 90 ALA A O 1
ATOM 726 N N . VAL A 1 91 ? 6.801 7.023 -10.307 1.00 75.12 91 VAL A N 1
ATOM 727 C CA . VAL A 1 91 ? 6.430 8.360 -9.817 1.00 75.12 91 VAL A CA 1
ATOM 728 C C . VAL A 1 91 ? 4.954 8.403 -9.420 1.00 75.12 91 VAL A C 1
ATOM 730 O O . VAL A 1 91 ? 4.628 8.846 -8.320 1.00 75.12 91 VAL A O 1
ATOM 733 N N . MET A 1 92 ? 4.060 7.897 -10.275 1.00 69.19 92 MET A N 1
ATOM 734 C CA . MET A 1 92 ? 2.621 7.850 -9.988 1.00 69.19 92 MET A CA 1
ATOM 735 C C . MET A 1 92 ? 2.317 6.978 -8.766 1.00 69.19 92 MET A C 1
ATOM 737 O O . MET A 1 92 ? 1.526 7.364 -7.905 1.00 69.19 92 MET A O 1
ATOM 741 N N . PHE A 1 93 ? 2.990 5.834 -8.645 1.00 69.69 93 PHE A N 1
ATOM 742 C CA . PHE A 1 93 ? 2.838 4.934 -7.510 1.00 69.69 93 PHE A CA 1
ATOM 743 C C . PHE A 1 93 ? 3.273 5.602 -6.199 1.00 69.69 93 PHE A C 1
ATOM 745 O O . PHE A 1 93 ? 2.538 5.572 -5.212 1.00 69.69 93 PHE A O 1
ATOM 752 N N . PHE A 1 94 ? 4.426 6.275 -6.185 1.00 78.00 94 PHE A N 1
ATOM 753 C CA . PHE A 1 94 ? 4.911 6.977 -4.998 1.00 78.00 94 PHE A CA 1
ATOM 754 C C . PHE A 1 94 ? 4.016 8.168 -4.616 1.00 78.00 94 PHE A C 1
ATOM 756 O O . PHE A 1 94 ? 3.696 8.347 -3.440 1.00 78.00 94 PHE A O 1
ATOM 763 N N . LEU A 1 95 ? 3.558 8.958 -5.592 1.00 74.62 95 LEU A N 1
ATOM 764 C CA . LEU A 1 95 ? 2.695 10.117 -5.343 1.00 74.62 95 LEU A CA 1
ATOM 765 C C . LEU A 1 95 ? 1.307 9.739 -4.828 1.00 74.62 95 LEU A C 1
ATOM 767 O O . LEU A 1 95 ? 0.753 10.462 -4.009 1.00 74.62 95 LEU A O 1
ATOM 771 N N . VAL A 1 96 ? 0.730 8.630 -5.289 1.00 73.31 96 VAL A N 1
ATOM 772 C CA . VAL A 1 96 ? -0.607 8.206 -4.849 1.00 73.31 96 VAL A CA 1
ATOM 773 C C . VAL A 1 96 ? -0.517 7.388 -3.561 1.00 73.31 96 VAL A C 1
ATOM 775 O O . VAL A 1 96 ? -1.202 7.681 -2.579 1.00 73.31 96 VAL A O 1
ATOM 778 N N . TYR A 1 97 ? 0.345 6.372 -3.538 1.00 69.50 97 TYR A N 1
ATOM 779 C CA . TYR A 1 97 ? 0.380 5.383 -2.461 1.00 69.50 97 TYR A CA 1
ATOM 780 C C . TYR A 1 97 ? 1.429 5.705 -1.400 1.00 69.50 97 TYR A C 1
ATOM 782 O O . TYR A 1 97 ? 1.126 5.627 -0.209 1.00 69.50 97 TYR A O 1
ATOM 790 N N . GLY A 1 98 ? 2.622 6.139 -1.810 1.00 73.50 98 GLY A N 1
ATOM 791 C CA . GLY A 1 98 ? 3.666 6.596 -0.889 1.00 73.50 98 GLY A CA 1
ATOM 792 C C . GLY A 1 98 ? 3.211 7.810 -0.078 1.00 73.50 98 GLY A C 1
ATOM 793 O O . GLY A 1 98 ? 3.319 7.807 1.147 1.00 73.50 98 GLY A O 1
ATOM 794 N N . TYR A 1 99 ? 2.599 8.803 -0.730 1.00 79.12 99 TYR A N 1
ATOM 795 C CA . TYR A 1 99 ? 1.998 9.952 -0.044 1.00 79.12 99 TYR A CA 1
ATOM 796 C C . TYR A 1 99 ? 0.880 9.537 0.919 1.00 79.12 99 TYR A C 1
ATOM 798 O O . TYR A 1 99 ? 0.862 9.983 2.064 1.00 79.12 99 TYR A O 1
ATOM 806 N N . GLY A 1 100 ? -0.035 8.658 0.490 1.00 72.81 100 GLY A N 1
ATOM 807 C CA . GLY A 1 100 ? -1.123 8.170 1.341 1.00 72.81 100 GLY A CA 1
ATOM 808 C C . GLY A 1 100 ? -0.614 7.443 2.589 1.00 72.81 100 GLY A C 1
ATOM 809 O O . GLY A 1 100 ? -1.120 7.673 3.690 1.00 72.81 100 GLY A O 1
ATOM 810 N N . ALA A 1 101 ? 0.429 6.623 2.436 1.00 73.75 101 ALA A N 1
ATOM 811 C CA . ALA A 1 101 ? 1.105 5.956 3.542 1.00 73.75 101 ALA A CA 1
ATOM 812 C C . ALA A 1 101 ? 1.808 6.958 4.471 1.00 73.75 101 ALA A C 1
ATOM 814 O O . ALA A 1 101 ? 1.585 6.912 5.678 1.00 73.75 101 ALA A O 1
ATOM 815 N N . LEU A 1 102 ? 2.587 7.905 3.932 1.00 83.69 102 LEU A N 1
ATOM 816 C CA . LEU A 1 102 ? 3.256 8.954 4.716 1.00 83.69 102 LEU A CA 1
ATOM 817 C C . LEU A 1 102 ? 2.259 9.808 5.501 1.00 83.69 102 LEU A C 1
ATOM 819 O O . LEU A 1 102 ? 2.456 10.053 6.691 1.00 83.69 102 LEU A O 1
ATOM 823 N N . HIS A 1 103 ? 1.169 10.224 4.857 1.00 75.88 103 HIS A N 1
ATOM 824 C CA . HIS A 1 103 ? 0.103 10.993 5.487 1.00 75.88 103 HIS A CA 1
ATOM 825 C C . HIS A 1 103 ? -0.588 10.183 6.594 1.00 75.88 103 HIS A C 1
ATOM 827 O O . HIS A 1 103 ? -0.884 10.706 7.666 1.00 75.88 103 HIS A O 1
ATOM 833 N N . PHE A 1 104 ? -0.841 8.889 6.386 1.00 76.81 104 PHE A N 1
ATOM 834 C CA . PHE A 1 104 ? -1.413 8.053 7.440 1.00 76.81 104 PHE A CA 1
ATOM 835 C C . PHE A 1 104 ? -0.444 7.845 8.612 1.00 76.81 104 PHE A C 1
ATOM 837 O O . PHE A 1 104 ? -0.865 7.899 9.763 1.00 76.81 104 PHE A O 1
ATOM 844 N N . LEU A 1 105 ? 0.851 7.658 8.346 1.00 79.56 105 LEU A N 1
ATOM 845 C CA . LEU A 1 105 ? 1.872 7.508 9.386 1.00 79.56 105 LEU A CA 1
ATOM 846 C C . LEU A 1 105 ? 2.016 8.775 10.238 1.00 79.56 105 LEU A C 1
ATOM 848 O O . LEU A 1 105 ? 2.157 8.677 11.455 1.00 79.56 105 LEU A O 1
ATOM 852 N N . THR A 1 106 ? 1.937 9.952 9.614 1.00 79.81 106 THR A N 1
ATOM 853 C CA . THR A 1 106 ? 2.053 11.249 10.301 1.00 79.81 106 THR A CA 1
ATOM 854 C C . THR A 1 106 ? 0.798 11.625 11.082 1.00 79.81 106 THR A C 1
ATOM 856 O O . THR A 1 106 ? 0.906 12.068 12.222 1.00 79.81 106 THR A O 1
ATOM 859 N N . PHE A 1 107 ? -0.395 11.426 10.515 1.00 75.94 107 PHE A N 1
ATOM 860 C CA . PHE A 1 107 ? -1.645 11.907 11.120 1.00 75.94 107 PHE A CA 1
ATOM 861 C C . PHE A 1 107 ? -2.487 10.813 11.790 1.00 75.94 107 PHE A C 1
ATOM 863 O O . PHE A 1 107 ? -3.493 11.109 12.434 1.00 75.94 107 PHE A O 1
ATOM 870 N N . GLY A 1 108 ? -2.126 9.537 11.626 1.00 66.56 108 GLY A N 1
ATOM 871 C CA . GLY A 1 108 ? -2.874 8.385 12.147 1.00 66.56 108 GLY A CA 1
ATOM 872 C C . GLY A 1 108 ? -4.280 8.217 11.559 1.00 66.56 108 GLY A C 1
ATOM 873 O O . GLY A 1 108 ? -5.039 7.358 12.011 1.00 66.56 108 GLY A O 1
ATOM 874 N N . LYS A 1 109 ? -4.643 9.053 10.580 1.00 64.31 109 LYS A N 1
ATOM 875 C CA . LYS A 1 109 ? -5.936 9.108 9.897 1.00 64.31 109 LYS A CA 1
ATOM 876 C C . LYS A 1 109 ? -5.704 9.418 8.421 1.00 64.31 109 LYS A C 1
ATOM 878 O O . LYS A 1 109 ? -4.869 10.251 8.067 1.00 64.31 109 LYS A O 1
ATOM 883 N N . LEU A 1 110 ? -6.460 8.759 7.550 1.00 60.78 110 LEU A N 1
ATOM 884 C CA . LEU A 1 110 ? -6.503 9.110 6.130 1.00 60.78 110 LEU A CA 1
ATOM 885 C C . LEU A 1 110 ? -7.338 10.384 5.937 1.00 60.78 110 LEU A C 1
ATOM 887 O O . LEU A 1 110 ? -8.262 10.650 6.704 1.00 60.78 110 LEU A O 1
ATOM 891 N N . HIS A 1 111 ? -7.053 11.162 4.891 1.00 53.28 111 HIS A N 1
ATOM 892 C CA . HIS A 1 111 ? -7.665 12.482 4.664 1.00 53.28 111 HIS A CA 1
ATOM 893 C C . HIS A 1 111 ? -9.212 12.453 4.656 1.00 53.28 111 HIS A C 1
ATOM 895 O O . HIS A 1 111 ? -9.873 13.350 5.178 1.00 53.28 111 HIS A O 1
ATOM 901 N N . PHE A 1 112 ? -9.814 11.368 4.158 1.00 53.66 112 PHE A N 1
ATOM 902 C CA . PHE A 1 112 ? -11.269 11.170 4.169 1.00 53.66 112 PHE A CA 1
ATOM 903 C C . PHE A 1 112 ? -11.853 10.872 5.563 1.00 53.66 112 PHE A C 1
ATOM 905 O O . PHE A 1 112 ? -13.034 11.116 5.795 1.00 53.66 112 PHE A O 1
ATOM 912 N N . GLN A 1 113 ? -11.050 10.357 6.499 1.00 54.81 113 GLN A N 1
ATOM 913 C CA . GLN A 1 113 ? -11.459 10.157 7.894 1.00 54.81 113 GLN A CA 1
ATOM 914 C C . GLN A 1 113 ? -11.426 11.471 8.681 1.00 54.81 113 GLN A C 1
ATOM 916 O O . GLN A 1 113 ? -12.235 11.655 9.583 1.00 54.81 113 GLN A O 1
ATOM 921 N N . ILE A 1 114 ? -10.524 12.392 8.321 1.00 54.38 114 ILE A N 1
ATOM 922 C CA . ILE A 1 114 ? -10.431 13.725 8.934 1.00 54.38 114 ILE A CA 1
ATOM 923 C C . ILE A 1 114 ? -11.672 14.550 8.584 1.00 54.38 114 ILE A C 1
ATOM 925 O O . ILE A 1 114 ? -12.315 15.097 9.474 1.00 54.38 114 ILE A O 1
ATOM 929 N N . LYS A 1 115 ? -12.068 14.567 7.304 1.00 47.56 115 LYS A N 1
ATOM 930 C CA . LYS A 1 115 ? -13.226 15.343 6.833 1.00 47.56 115 LYS A CA 1
ATOM 931 C C . LYS A 1 115 ? -14.532 14.969 7.547 1.00 47.56 115 LYS A C 1
ATOM 933 O O . LYS A 1 115 ? -15.324 15.837 7.877 1.00 47.56 115 LYS A O 1
ATOM 938 N N . ARG A 1 116 ? -14.705 13.683 7.858 1.00 46.38 116 ARG A N 1
ATOM 939 C CA . ARG A 1 116 ? -15.902 13.145 8.520 1.00 46.38 116 ARG A CA 1
ATOM 940 C C . ARG A 1 116 ? -15.976 13.440 10.020 1.00 46.38 116 ARG A C 1
ATOM 942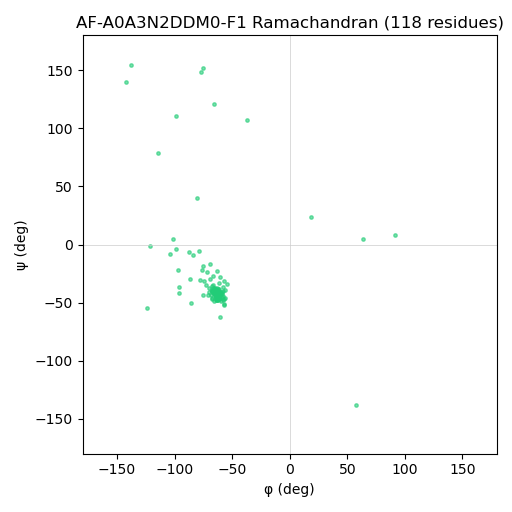 O O . ARG A 1 116 ? -17.058 13.403 10.582 1.00 46.38 116 ARG A O 1
ATOM 949 N N . SER A 1 117 ? -14.838 13.713 10.658 1.00 44.50 117 SER A N 1
ATOM 950 C CA . SER A 1 117 ? -14.773 14.089 12.076 1.00 44.50 117 SER A CA 1
ATOM 951 C C . SER A 1 117 ? -15.232 15.526 12.330 1.00 44.50 117 SER A C 1
ATOM 953 O O . SER A 1 117 ? -15.516 15.851 13.473 1.00 44.50 117 SER A O 1
ATOM 955 N N . ASN A 1 118 ? -15.258 16.371 11.294 1.00 46.44 118 ASN A N 1
ATOM 956 C CA . ASN A 1 118 ? -15.669 17.776 11.382 1.00 46.44 118 ASN A CA 1
ATOM 957 C C . ASN A 1 118 ? -17.128 18.000 10.943 1.00 46.44 118 ASN A C 1
ATOM 959 O O . ASN A 1 118 ? -17.607 19.127 10.983 1.00 46.44 118 ASN A O 1
ATOM 963 N N . GLU A 1 119 ? -17.810 16.951 10.477 1.00 46.72 119 GLU A N 1
ATOM 964 C CA . GLU A 1 119 ? -19.227 16.975 10.082 1.00 46.72 119 GLU A CA 1
ATOM 965 C C . GLU A 1 119 ? -20.145 16.369 11.165 1.00 46.72 119 GLU A C 1
ATOM 967 O O . GLU A 1 119 ? -21.345 16.226 10.934 1.00 46.72 119 GLU A O 1
ATOM 972 N N . ILE A 1 120 ? -19.584 15.998 12.324 1.00 44.41 120 ILE A N 1
ATOM 973 C CA . ILE A 1 120 ? -20.299 15.510 13.515 1.00 44.41 120 ILE A CA 1
ATOM 974 C C . ILE A 1 120 ? -20.167 16.552 14.620 1.00 44.41 120 ILE A C 1
ATOM 976 O O . ILE A 1 120 ? -19.025 17.018 14.830 1.00 44.41 120 ILE A O 1
#